Protein AF-A0A3S3R0P7-F1 (afdb_monomer_lite)

Radius of gyration: 15.95 Å; chains: 1; bounding box: 40×36×44 Å

Foldseek 3Di:
DDPVLVVCCVVPVPVSFQAFDPLVLLVQLVPVALQVVCVVVVHGDDPLLVVVSNVPSRGPDDDDDDDPPPCPLVSLLSSLLSSLVSCVVVVAFDEAEFEDQDPVVLLSSLLSNQVSLVPDPDRAQEEEEDPDDPDDGHPRYYYYYNVCPVVQVPGSGYYYGYYPPD

Secondary structure (DSSP, 8-state):
--HHHHHHHHH-HHHHHHS-SSHHHHHHHIIIIIIHHHHHTT-PPPHHHHHHHHHHTT-S-------TTSSHHHHHHHHHHHHHHHHHHTT--EEEEE--SSHHHHHHHHHHHHHHHTTSSSPPEEEEESS--SSPPPTT-EEE-GGGTHHHHHSSEEEEEE-S--

Structure (mmCIF, N/CA/C/O backbone):
data_AF-A0A3S3R0P7-F1
#
_entry.id   AF-A0A3S3R0P7-F1
#
loop_
_atom_site.group_PDB
_atom_site.id
_atom_site.type_symbol
_atom_site.label_atom_id
_atom_site.label_alt_id
_atom_site.label_comp_id
_atom_site.label_asym_id
_atom_site.label_entity_id
_atom_site.label_seq_id
_atom_site.pdbx_PDB_ins_code
_atom_site.Cartn_x
_atom_site.Cartn_y
_atom_site.Cartn_z
_atom_site.occupancy
_atom_site.B_iso_or_equiv
_atom_site.auth_seq_id
_atom_site.auth_comp_id
_atom_site.auth_asym_id
_atom_site.auth_atom_id
_atom_site.pdbx_PDB_model_num
ATOM 1 N N . MET A 1 1 ? -6.970 -9.894 -13.318 1.00 66.62 1 MET A N 1
ATOM 2 C CA . MET A 1 1 ? -7.730 -8.946 -14.162 1.00 66.62 1 MET A CA 1
ATOM 3 C C . MET A 1 1 ? -8.280 -9.720 -15.351 1.00 66.62 1 MET A C 1
ATOM 5 O O . MET A 1 1 ? -7.507 -10.445 -15.962 1.00 66.62 1 MET A O 1
ATOM 9 N N . SER A 1 2 ? -9.588 -9.657 -15.624 1.00 80.19 2 SER A N 1
ATOM 10 C CA . SER A 1 2 ? -10.198 -10.370 -16.760 1.00 80.19 2 SER A CA 1
ATOM 11 C C . SER A 1 2 ? -9.915 -9.655 -18.087 1.00 80.19 2 SER A C 1
ATOM 13 O O . SER A 1 2 ? -9.611 -8.460 -18.099 1.00 80.19 2 SER A O 1
ATOM 15 N N . ALA A 1 3 ? -10.046 -10.368 -19.210 1.00 81.69 3 ALA A N 1
ATOM 16 C CA . ALA A 1 3 ? -9.956 -9.767 -20.544 1.00 81.69 3 ALA A CA 1
ATOM 17 C C . ALA A 1 3 ? -10.983 -8.630 -20.728 1.00 81.69 3 ALA A C 1
ATOM 19 O O . ALA A 1 3 ? -10.655 -7.586 -21.290 1.00 81.69 3 ALA A O 1
ATOM 20 N N . ASP A 1 4 ? -12.183 -8.783 -20.163 1.00 84.38 4 ASP A N 1
ATOM 21 C CA . ASP A 1 4 ? -13.233 -7.760 -20.200 1.00 84.38 4 ASP A CA 1
ATOM 22 C C . ASP A 1 4 ? -12.842 -6.477 -19.464 1.00 84.38 4 ASP A C 1
ATOM 24 O O . ASP A 1 4 ? -13.135 -5.382 -19.938 1.00 84.38 4 ASP A O 1
ATOM 28 N N . ALA A 1 5 ? -12.131 -6.586 -18.338 1.00 83.06 5 ALA A N 1
ATOM 29 C CA . ALA A 1 5 ? -11.647 -5.417 -17.609 1.00 83.06 5 ALA A CA 1
ATOM 30 C C . ALA A 1 5 ? -10.613 -4.625 -18.428 1.00 83.06 5 ALA A C 1
ATOM 32 O O . ALA A 1 5 ? -10.655 -3.396 -18.434 1.00 83.06 5 ALA A O 1
ATOM 33 N N . ILE A 1 6 ? -9.734 -5.316 -19.166 1.00 86.12 6 ILE A N 1
ATOM 34 C CA . ILE A 1 6 ? -8.773 -4.676 -20.080 1.00 86.12 6 ILE A CA 1
ATOM 35 C C . ILE A 1 6 ? -9.517 -3.979 -21.220 1.00 86.12 6 ILE A C 1
ATOM 37 O O . ILE A 1 6 ? -9.247 -2.818 -21.517 1.00 86.12 6 ILE A O 1
ATOM 41 N N . LEU A 1 7 ? -10.481 -4.661 -21.843 1.00 88.31 7 LEU A N 1
ATOM 42 C CA . LEU A 1 7 ? -11.269 -4.078 -22.928 1.00 88.31 7 LEU A CA 1
ATOM 43 C C . LEU A 1 7 ? -12.084 -2.870 -22.463 1.00 88.31 7 LEU A C 1
ATOM 45 O O . LEU A 1 7 ? -12.174 -1.890 -23.200 1.00 88.31 7 LEU A O 1
ATOM 49 N N . ARG A 1 8 ? -12.643 -2.910 -21.249 1.00 86.50 8 ARG A N 1
ATOM 50 C CA . ARG A 1 8 ? -13.336 -1.764 -20.652 1.00 86.50 8 ARG A CA 1
ATOM 51 C C . ARG A 1 8 ? -12.383 -0.592 -20.443 1.00 86.50 8 ARG A C 1
ATOM 53 O O . ARG A 1 8 ? -12.696 0.493 -20.911 1.00 86.50 8 ARG A O 1
ATOM 60 N N . PHE A 1 9 ? -11.211 -0.818 -19.844 1.00 88.19 9 PHE A N 1
ATOM 61 C CA . PHE A 1 9 ? -10.192 0.225 -19.678 1.00 88.19 9 PHE A CA 1
ATOM 62 C C . PHE A 1 9 ? -9.791 0.873 -21.013 1.00 88.19 9 PHE A C 1
ATOM 64 O O . PHE A 1 9 ? -9.691 2.092 -21.101 1.00 88.19 9 PHE A O 1
ATOM 71 N N . LEU A 1 10 ? -9.595 0.071 -22.066 1.00 91.25 10 LEU A N 1
ATOM 72 C CA . LEU A 1 10 ? -9.206 0.580 -23.385 1.00 91.25 10 LEU A CA 1
ATOM 73 C C . LEU A 1 10 ? -10.331 1.342 -24.104 1.00 91.25 10 LEU A C 1
ATOM 75 O O . LEU A 1 10 ? -10.038 2.201 -24.932 1.00 91.25 10 LEU A O 1
ATOM 79 N N . ARG A 1 11 ? -11.602 1.015 -23.834 1.00 93.38 11 ARG A N 1
ATOM 80 C CA . ARG A 1 11 ? -12.766 1.666 -24.461 1.00 93.38 11 ARG A CA 1
ATOM 81 C C . ARG A 1 11 ? -13.196 2.933 -23.733 1.00 93.38 11 ARG A C 1
ATOM 83 O O . ARG A 1 11 ? -13.521 3.911 -24.395 1.00 93.38 11 ARG A O 1
ATOM 90 N N . ASP A 1 12 ? -13.210 2.895 -22.406 1.00 91.19 12 ASP A N 1
ATOM 91 C CA . ASP A 1 12 ? -13.627 4.009 -21.559 1.00 91.19 12 ASP A CA 1
ATOM 92 C C . ASP A 1 12 ? -12.759 4.073 -20.287 1.00 91.19 12 ASP A C 1
ATOM 94 O O . ASP A 1 12 ? -13.106 3.520 -19.238 1.00 91.19 12 ASP A O 1
ATOM 98 N N . PRO A 1 13 ? -11.578 4.710 -20.373 1.00 87.56 13 PRO A N 1
ATOM 99 C CA . PRO A 1 13 ? -10.642 4.763 -19.257 1.00 87.56 13 PRO A CA 1
ATOM 100 C C . PRO A 1 13 ? -11.131 5.650 -18.106 1.00 87.56 13 PRO A C 1
ATOM 102 O O . PRO A 1 13 ? -10.706 5.435 -16.971 1.00 87.56 13 PRO A O 1
ATOM 105 N N . LEU A 1 14 ? -11.998 6.637 -18.373 1.00 86.00 14 LEU A N 1
ATOM 106 C CA . LEU A 1 14 ? -12.526 7.526 -17.335 1.00 86.00 14 LEU A CA 1
ATOM 107 C C . LEU A 1 14 ? -13.588 6.811 -16.502 1.00 86.00 14 LEU A C 1
ATOM 109 O O . LEU A 1 14 ? -13.478 6.807 -15.279 1.00 86.00 14 LEU A O 1
ATOM 113 N N . ASP A 1 15 ? -14.544 6.139 -17.149 1.00 86.06 15 ASP A N 1
ATOM 114 C CA . ASP A 1 15 ? -15.514 5.285 -16.455 1.00 86.06 15 ASP A CA 1
ATOM 115 C C . ASP A 1 15 ? -14.809 4.189 -15.647 1.00 86.06 15 ASP A C 1
ATOM 117 O O . ASP A 1 15 ? -15.096 3.984 -14.469 1.00 86.06 15 ASP A O 1
ATOM 121 N N . PHE A 1 16 ? -13.815 3.528 -16.250 1.00 85.75 16 PHE A N 1
ATOM 122 C CA . PHE A 1 16 ? -13.023 2.521 -15.552 1.00 85.75 16 PHE A CA 1
ATOM 123 C C . PHE A 1 16 ? -12.337 3.093 -14.306 1.00 85.75 16 PHE A C 1
ATOM 125 O O . PHE A 1 16 ? -12.319 2.434 -13.270 1.00 85.75 16 PHE A O 1
ATOM 132 N N . ALA A 1 17 ? -11.765 4.299 -14.382 1.00 83.81 17 ALA A N 1
ATOM 133 C CA . ALA A 1 17 ? -11.078 4.920 -13.251 1.00 83.81 17 ALA A CA 1
ATOM 134 C C . ALA A 1 17 ? -12.027 5.287 -12.097 1.00 83.81 17 ALA A C 1
ATOM 136 O O . ALA A 1 17 ? -11.604 5.253 -10.940 1.00 83.81 17 ALA A O 1
ATOM 137 N N . SER A 1 18 ? -13.285 5.609 -12.400 1.00 81.12 18 SER A N 1
ATOM 138 C CA . SER A 1 18 ? -14.305 6.022 -11.427 1.00 81.12 18 SER A CA 1
ATOM 139 C C . SER A 1 18 ? -15.145 4.875 -10.855 1.00 81.12 18 SER A C 1
ATOM 141 O O . SER A 1 18 ? -16.028 5.131 -10.043 1.00 81.12 18 SER A O 1
ATOM 143 N N . ASP A 1 19 ? -14.890 3.629 -11.255 1.00 81.00 19 ASP A N 1
ATOM 144 C CA . ASP A 1 19 ? -15.607 2.456 -10.752 1.00 81.00 19 ASP A CA 1
ATOM 145 C C . ASP 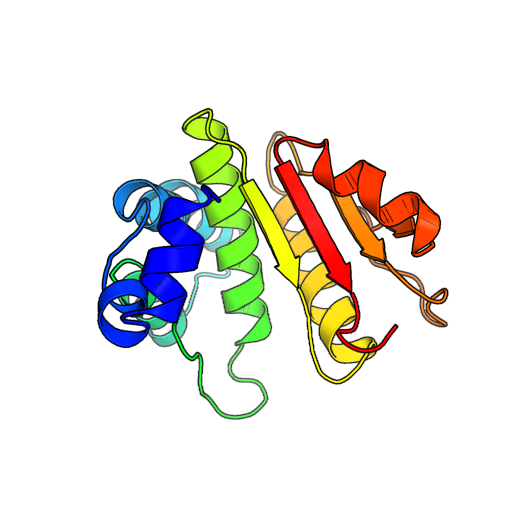A 1 19 ? -14.873 1.820 -9.560 1.00 81.00 19 ASP A C 1
ATOM 147 O O . ASP A 1 19 ? -13.874 1.127 -9.774 1.00 81.00 19 ASP A O 1
ATOM 151 N N . PRO A 1 20 ? -15.302 2.030 -8.307 1.00 78.19 20 PRO A N 1
ATOM 152 C CA . PRO A 1 20 ? -14.595 1.502 -7.149 1.00 78.19 20 PRO A CA 1
ATOM 153 C C . PRO A 1 20 ? -14.521 -0.028 -7.163 1.00 78.19 20 PRO A C 1
ATOM 155 O O . PRO A 1 20 ? -15.472 -0.726 -7.508 1.00 78.19 20 PRO A O 1
ATOM 158 N N . VAL A 1 21 ? -13.372 -0.559 -6.747 1.00 79.62 21 VAL A N 1
ATOM 159 C CA . VAL A 1 21 ? -13.160 -1.998 -6.561 1.00 79.62 21 VAL A CA 1
ATOM 160 C C . VAL A 1 21 ? -12.864 -2.230 -5.096 1.00 79.62 21 VAL A C 1
ATOM 162 O O . VAL A 1 21 ? -11.924 -1.648 -4.563 1.00 79.62 21 VAL A O 1
ATOM 165 N N . ASP A 1 22 ? -13.653 -3.098 -4.469 1.00 88.94 22 ASP A N 1
ATOM 166 C CA . ASP A 1 22 ? -13.461 -3.532 -3.087 1.00 88.94 22 ASP A CA 1
ATOM 167 C C . ASP A 1 22 ? -13.412 -2.375 -2.069 1.00 88.94 22 ASP A C 1
ATOM 169 O O . ASP A 1 22 ? -12.606 -2.413 -1.140 1.00 88.94 22 ASP A O 1
ATOM 173 N N . ALA A 1 23 ? -14.258 -1.349 -2.237 1.00 93.31 23 ALA A N 1
ATOM 174 C CA . ALA A 1 23 ? -14.280 -0.167 -1.366 1.00 93.31 23 ALA A CA 1
ATOM 175 C C . ALA A 1 23 ? -14.381 -0.538 0.125 1.00 93.31 23 ALA A C 1
ATOM 177 O O . ALA A 1 23 ? -13.595 -0.048 0.930 1.00 93.31 23 ALA A O 1
ATOM 178 N N . ASP A 1 24 ? -15.260 -1.481 0.475 1.00 95.56 24 ASP A N 1
ATOM 179 C CA . ASP A 1 24 ? -15.416 -1.952 1.857 1.00 95.56 24 ASP A CA 1
ATOM 180 C C . ASP A 1 24 ? -14.130 -2.606 2.399 1.00 95.56 24 ASP A C 1
ATOM 182 O O . ASP A 1 24 ? -13.754 -2.397 3.549 1.00 95.56 24 ASP A O 1
ATOM 186 N N . ILE A 1 25 ? -13.401 -3.359 1.562 1.00 96.81 25 ILE A N 1
ATOM 187 C CA . ILE A 1 25 ? -12.119 -3.978 1.944 1.00 96.81 25 ILE A CA 1
ATOM 188 C C . ILE A 1 25 ? -11.030 -2.907 2.082 1.00 96.81 25 ILE A C 1
ATOM 190 O O . ILE A 1 25 ? -10.164 -3.000 2.951 1.00 96.81 25 ILE A O 1
ATOM 194 N N . TRP A 1 26 ? -11.053 -1.885 1.226 1.00 96.81 26 TRP A N 1
ATOM 195 C CA . TRP A 1 26 ? -10.132 -0.756 1.309 1.00 96.81 26 TRP A CA 1
ATOM 196 C C . TRP A 1 26 ? -10.309 0.034 2.609 1.00 96.81 26 TRP A C 1
ATOM 198 O O . TRP A 1 26 ? -9.313 0.354 3.263 1.00 96.81 26 TRP A O 1
ATOM 208 N N . GLU A 1 27 ? -11.553 0.306 3.007 1.00 97.56 27 GLU A N 1
ATOM 209 C CA . GLU A 1 27 ? -11.859 0.980 4.273 1.00 97.56 27 GLU A CA 1
ATOM 210 C C . GLU A 1 27 ? -11.506 0.098 5.481 1.00 97.56 27 GLU A C 1
ATOM 212 O O . GLU A 1 27 ? -10.838 0.571 6.400 1.00 97.56 27 GLU A O 1
ATOM 217 N N . ALA A 1 28 ? -11.789 -1.210 5.436 1.00 98.00 28 ALA A N 1
ATOM 218 C CA . ALA A 1 28 ? -11.340 -2.151 6.469 1.00 98.00 28 ALA A CA 1
ATOM 219 C C . ALA A 1 28 ? -9.803 -2.176 6.617 1.00 98.00 28 ALA A C 1
ATOM 221 O O . ALA A 1 28 ? -9.269 -2.302 7.719 1.00 98.00 28 ALA A O 1
ATOM 222 N N . GLY A 1 29 ? -9.056 -1.989 5.522 1.00 98.12 29 GLY A N 1
ATOM 223 C CA . GLY A 1 29 ? -7.597 -1.841 5.566 1.00 98.12 29 GLY A CA 1
ATOM 224 C C . GLY A 1 29 ? -7.124 -0.618 6.360 1.00 98.12 29 GLY A C 1
ATOM 225 O O . GLY A 1 29 ? -6.023 -0.637 6.921 1.00 98.12 29 GLY A O 1
ATOM 226 N N . PHE A 1 30 ? -7.938 0.435 6.440 1.00 98.38 30 PHE A N 1
ATOM 227 C CA . PHE A 1 30 ? -7.684 1.563 7.327 1.00 98.38 30 PHE A CA 1
ATOM 228 C C . PHE A 1 30 ? -8.121 1.245 8.757 1.00 98.38 30 PHE A C 1
ATOM 230 O O . PHE A 1 30 ? -7.274 1.247 9.651 1.00 98.38 30 PHE A O 1
ATOM 237 N N . GLU A 1 31 ? -9.405 0.949 8.957 1.00 98.19 31 GLU A N 1
ATOM 238 C CA . GLU A 1 31 ? -10.042 0.861 10.280 1.00 98.19 31 GLU A CA 1
ATOM 239 C C . GLU A 1 31 ? -9.493 -0.298 11.126 1.00 98.19 31 GLU A C 1
ATOM 241 O O . GLU A 1 31 ? -9.160 -0.113 12.302 1.00 98.19 31 GLU A O 1
ATOM 246 N N . ASP A 1 32 ? -9.306 -1.471 10.513 1.00 98.00 32 ASP A N 1
ATOM 247 C CA . ASP A 1 32 ? -8.954 -2.715 11.211 1.00 98.00 32 ASP A CA 1
ATOM 248 C C . ASP A 1 32 ? -7.450 -3.020 11.209 1.00 98.00 32 ASP A C 1
ATOM 250 O O . ASP A 1 32 ? -7.009 -4.005 11.818 1.00 98.00 32 ASP A O 1
ATOM 254 N N . VAL A 1 33 ? -6.650 -2.235 10.476 1.00 98.25 33 VAL A N 1
ATOM 255 C CA . VAL A 1 33 ? -5.210 -2.487 10.309 1.00 98.25 33 VAL A CA 1
ATOM 256 C C . VAL A 1 33 ? -4.394 -1.223 10.536 1.00 98.25 33 VAL A C 1
ATOM 258 O O . VAL A 1 33 ? -3.708 -1.115 11.554 1.00 98.25 33 VAL A O 1
ATOM 261 N N . ALA A 1 34 ? -4.425 -0.268 9.602 1.00 98.19 34 ALA A N 1
ATOM 262 C CA . ALA A 1 34 ? -3.526 0.881 9.656 1.00 98.19 34 ALA A CA 1
ATOM 263 C C . ALA A 1 34 ? -3.794 1.762 10.884 1.00 98.19 34 ALA A C 1
ATOM 265 O O . ALA A 1 34 ? -2.848 2.145 11.575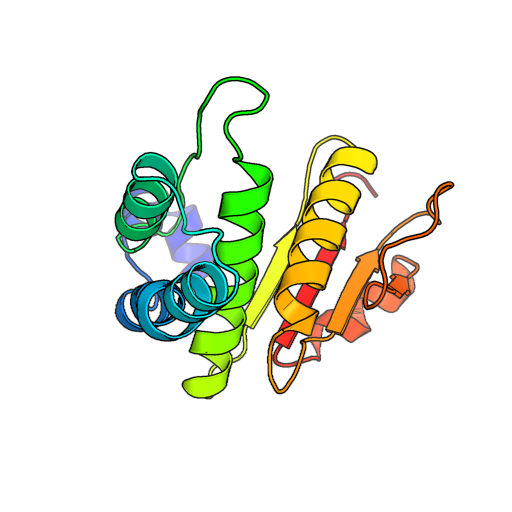 1.00 98.19 34 ALA A O 1
ATOM 266 N N . GLN A 1 35 ? -5.057 2.056 11.192 1.00 98.06 35 GLN A N 1
ATOM 267 C CA . GLN A 1 35 ? -5.431 2.860 12.350 1.00 98.06 35 GLN A CA 1
ATOM 268 C C . GLN A 1 35 ? -5.012 2.172 13.656 1.00 98.06 35 GLN A C 1
ATOM 270 O O . GLN A 1 35 ? -4.249 2.754 14.422 1.00 98.06 35 GLN A O 1
ATOM 275 N N . GLN A 1 36 ? -5.402 0.909 13.855 1.00 98.00 36 GLN A N 1
ATOM 276 C CA . GLN A 1 36 ? -5.079 0.153 15.073 1.00 98.00 36 GLN A CA 1
ATOM 277 C C . GLN A 1 36 ? -3.569 0.085 15.333 1.00 98.00 36 GLN A C 1
ATOM 279 O O . GLN A 1 36 ? -3.103 0.386 16.433 1.00 98.00 36 GLN A O 1
ATOM 284 N N . LEU A 1 37 ? -2.781 -0.272 14.312 1.00 97.56 37 LEU A N 1
ATOM 285 C CA . LEU A 1 37 ? -1.331 -0.423 14.454 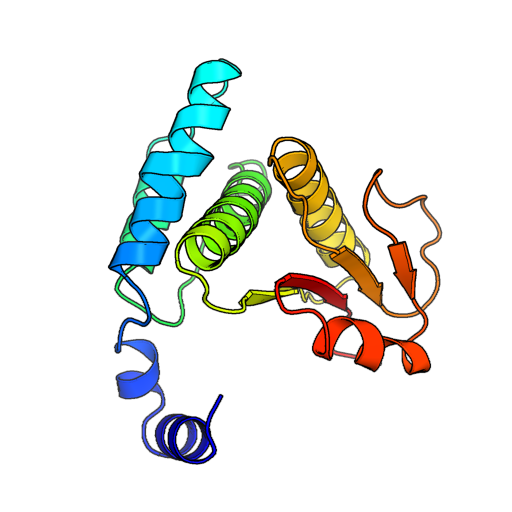1.00 97.56 37 LEU A CA 1
ATOM 286 C C . LEU A 1 37 ? -0.628 0.921 14.671 1.00 97.56 37 LEU A C 1
ATOM 288 O O . LEU A 1 37 ? 0.300 1.015 15.476 1.00 97.56 37 LEU A O 1
ATOM 292 N N . THR A 1 38 ? -1.061 1.978 13.979 1.00 97.06 38 THR A N 1
ATOM 293 C CA . THR A 1 38 ? -0.450 3.307 14.130 1.00 97.06 38 THR A CA 1
ATOM 294 C C . THR A 1 38 ? -0.779 3.954 15.470 1.00 97.06 38 THR A C 1
ATOM 296 O O . THR A 1 38 ? 0.101 4.567 16.079 1.00 97.06 38 THR A O 1
ATOM 299 N N . GLU A 1 39 ? -2.003 3.780 15.969 1.00 97.19 39 GLU A N 1
ATOM 300 C CA . GLU A 1 39 ? -2.417 4.246 17.293 1.00 97.19 39 GLU A CA 1
ATOM 301 C C . GLU A 1 39 ? -1.702 3.478 18.410 1.00 97.19 39 GLU A C 1
ATOM 303 O O . GLU A 1 39 ? -1.127 4.106 19.302 1.00 97.19 39 GLU A O 1
ATOM 308 N N . ALA A 1 40 ? -1.636 2.144 18.325 1.00 96.56 40 ALA A N 1
ATOM 309 C CA . ALA A 1 40 ? -0.913 1.313 19.291 1.00 96.56 40 ALA A CA 1
ATOM 310 C C . ALA A 1 40 ? 0.588 1.654 19.359 1.00 96.56 40 ALA A C 1
ATOM 312 O O . ALA A 1 40 ? 1.196 1.599 20.428 1.00 96.56 40 ALA A O 1
ATOM 313 N N . ALA A 1 41 ? 1.183 2.061 18.233 1.00 95.12 41 ALA A N 1
ATOM 314 C CA . ALA A 1 41 ? 2.568 2.521 18.160 1.00 95.12 41 ALA A CA 1
ATOM 315 C C . ALA A 1 41 ? 2.774 3.981 18.624 1.00 95.12 41 ALA A C 1
ATOM 317 O O . ALA A 1 41 ? 3.907 4.468 18.617 1.00 95.12 41 ALA A O 1
ATOM 318 N N . GLY A 1 42 ? 1.711 4.710 18.988 1.00 96.25 42 GLY A N 1
ATOM 319 C CA . GLY A 1 42 ? 1.781 6.130 19.355 1.00 96.25 42 GLY A CA 1
ATOM 320 C C . GLY A 1 42 ? 2.147 7.056 18.187 1.00 96.25 42 GLY A C 1
ATOM 321 O O . GLY A 1 42 ? 2.657 8.156 18.401 1.00 96.25 42 GLY A O 1
ATOM 322 N N . GLN A 1 43 ? 1.925 6.614 16.946 1.00 94.44 43 GLN A N 1
ATOM 323 C CA . GLN A 1 43 ? 2.269 7.332 15.715 1.00 94.44 43 GLN A CA 1
ATOM 324 C C . GLN A 1 43 ? 1.072 7.386 14.752 1.00 94.44 43 GLN A C 1
ATOM 326 O O . GLN A 1 43 ? 1.179 6.877 13.634 1.00 94.44 43 GLN A O 1
ATOM 331 N N . PRO A 1 44 ? -0.062 7.993 15.153 1.00 95.88 44 PRO A N 1
ATOM 332 C CA . PRO A 1 44 ? -1.277 7.992 14.347 1.00 95.88 44 PRO A CA 1
ATOM 333 C C . PRO A 1 44 ? -1.069 8.682 12.995 1.00 95.88 44 PRO A C 1
ATOM 335 O O . PRO A 1 44 ? -0.295 9.642 12.867 1.00 95.88 44 PRO A O 1
ATOM 338 N N . LEU A 1 45 ? -1.806 8.220 11.982 1.00 96.00 45 LEU A N 1
ATOM 339 C CA . LEU A 1 45 ? -1.849 8.889 10.685 1.00 96.00 45 LEU A CA 1
ATOM 340 C C . LEU A 1 45 ? -2.383 10.319 10.834 1.00 96.00 45 LEU A C 1
ATOM 342 O O . LEU A 1 45 ? -3.308 10.610 11.589 1.00 96.00 45 LEU A O 1
ATOM 346 N N . ARG A 1 46 ? -1.786 11.250 10.089 1.00 94.62 46 ARG A N 1
ATOM 347 C CA . ARG A 1 46 ? -2.226 12.649 10.072 1.00 94.62 46 ARG A CA 1
ATOM 348 C C . ARG A 1 46 ? -3.521 12.790 9.284 1.00 94.62 46 ARG A C 1
ATOM 350 O O . ARG A 1 46 ? -3.730 12.064 8.318 1.00 94.62 46 ARG A O 1
ATOM 357 N N . ARG A 1 47 ? -4.296 13.835 9.595 1.00 94.62 47 ARG A N 1
ATOM 358 C CA . ARG A 1 47 ? -5.537 14.206 8.887 1.00 94.62 47 ARG A CA 1
ATOM 359 C C . ARG A 1 47 ? -5.431 14.058 7.362 1.00 94.62 47 ARG A C 1
ATOM 361 O O . ARG A 1 47 ? -6.200 13.314 6.781 1.00 94.62 47 ARG A O 1
ATOM 368 N N . ALA A 1 48 ? -4.430 14.678 6.733 1.00 93.06 48 ALA A N 1
ATOM 369 C CA . ALA A 1 48 ? -4.260 14.625 5.277 1.00 93.06 48 ALA A CA 1
ATOM 370 C C . ALA A 1 48 ? -3.974 13.210 4.727 1.00 93.06 48 ALA A C 1
ATOM 372 O O . ALA A 1 48 ? -4.260 12.927 3.571 1.00 93.06 48 ALA A O 1
ATOM 373 N N . GLN A 1 49 ? -3.378 12.323 5.531 1.00 94.88 49 GLN A N 1
ATOM 374 C CA . GLN A 1 49 ? -3.118 10.931 5.144 1.00 94.88 49 GLN A CA 1
ATOM 375 C C . GLN A 1 49 ? -4.395 10.089 5.250 1.00 94.88 49 GLN A C 1
ATOM 377 O O . GLN A 1 49 ? -4.627 9.253 4.385 1.00 94.88 49 GLN A O 1
ATOM 382 N N . ILE A 1 50 ? -5.220 10.355 6.268 1.00 96.06 50 ILE A N 1
ATOM 383 C CA . ILE A 1 50 ? -6.545 9.748 6.456 1.00 96.06 50 ILE A CA 1
ATOM 384 C C . ILE A 1 50 ? -7.489 10.194 5.330 1.00 96.06 50 ILE A C 1
ATOM 386 O O . ILE A 1 50 ? -8.085 9.367 4.652 1.00 96.06 50 ILE A O 1
ATOM 390 N N . GLU A 1 51 ? -7.546 11.498 5.046 1.00 94.06 51 GLU A N 1
ATOM 391 C CA . GLU A 1 51 ? -8.334 12.056 3.938 1.00 94.06 51 GLU A CA 1
ATOM 392 C C . GLU A 1 51 ? -7.902 11.477 2.582 1.00 94.06 51 GLU A C 1
ATOM 394 O O . GLU A 1 51 ? -8.749 11.145 1.757 1.00 94.06 51 GLU A O 1
ATOM 399 N N . ALA A 1 52 ? -6.594 11.294 2.359 1.00 93.25 52 ALA A N 1
ATOM 400 C CA . ALA A 1 52 ? -6.094 10.636 1.154 1.00 93.25 52 ALA A CA 1
ATOM 401 C C . ALA A 1 52 ? -6.502 9.156 1.072 1.00 93.25 52 ALA A C 1
ATOM 403 O O . ALA A 1 52 ? -6.717 8.664 -0.029 1.00 93.25 52 ALA A O 1
ATOM 404 N N . TRP A 1 53 ? -6.609 8.447 2.199 1.00 95.44 53 TRP A N 1
ATOM 405 C CA . TRP A 1 53 ? -7.064 7.056 2.220 1.00 95.44 53 TRP A CA 1
ATOM 406 C C . TRP A 1 53 ? -8.526 6.941 1.811 1.00 95.44 53 TRP A C 1
ATOM 408 O O . TRP A 1 53 ? -8.827 6.250 0.840 1.00 95.44 53 TRP A O 1
ATOM 418 N N . HIS A 1 54 ? -9.417 7.661 2.494 1.00 95.06 54 HIS A N 1
ATOM 419 C CA . HIS A 1 54 ? -10.849 7.635 2.187 1.00 95.06 54 HIS A CA 1
ATOM 420 C C . HIS A 1 54 ? -11.142 8.186 0.789 1.00 95.06 54 HIS A C 1
ATOM 422 O O . HIS A 1 54 ? -11.998 7.680 0.077 1.00 95.06 54 HIS A O 1
ATOM 428 N N . GLY A 1 55 ? -10.392 9.194 0.333 1.00 92.12 55 GLY A N 1
ATOM 429 C CA . GLY A 1 55 ? -10.539 9.709 -1.029 1.00 92.12 55 GLY A CA 1
ATOM 430 C C . GLY A 1 55 ? -10.254 8.664 -2.116 1.00 92.12 55 GLY A C 1
ATOM 431 O O . GLY A 1 55 ? -10.811 8.760 -3.207 1.00 92.12 55 GLY A O 1
ATOM 432 N N . LEU A 1 56 ? -9.416 7.661 -1.829 1.00 91.69 56 LEU A N 1
ATOM 433 C CA . LEU A 1 56 ? -9.073 6.589 -2.767 1.00 91.69 56 LEU A CA 1
ATOM 434 C C . LEU A 1 56 ? -10.072 5.424 -2.772 1.00 91.69 56 LEU A C 1
ATOM 436 O O . LEU A 1 56 ? -10.054 4.653 -3.725 1.00 91.69 56 LEU A O 1
ATOM 440 N N . SER A 1 57 ? -10.967 5.297 -1.786 1.00 91.50 57 SER A N 1
ATOM 441 C CA . SER A 1 57 ? -11.909 4.162 -1.728 1.00 91.50 57 SER A CA 1
ATOM 442 C C . SER A 1 57 ? -12.946 4.168 -2.851 1.00 91.50 57 SER A C 1
ATOM 444 O O . SER A 1 57 ? -13.510 3.133 -3.199 1.00 91.50 57 SER A O 1
ATOM 446 N N . THR A 1 58 ? -13.167 5.334 -3.460 1.00 86.81 58 THR A N 1
ATOM 447 C CA . THR A 1 58 ? -14.162 5.545 -4.519 1.00 86.81 58 THR A CA 1
ATOM 448 C C . THR A 1 58 ? -13.576 5.533 -5.934 1.00 86.81 58 THR A C 1
ATOM 450 O O . THR A 1 58 ? -14.313 5.739 -6.896 1.00 86.81 58 THR A O 1
ATOM 453 N N . ALA A 1 59 ? -12.269 5.293 -6.094 1.00 85.12 59 ALA A N 1
ATOM 454 C CA . ALA A 1 59 ? -11.598 5.375 -7.390 1.00 85.12 59 ALA A CA 1
ATOM 455 C C . ALA A 1 59 ? -10.555 4.266 -7.581 1.00 85.12 59 ALA A C 1
ATOM 457 O O . ALA A 1 59 ? -9.835 3.896 -6.659 1.00 85.12 59 ALA A O 1
ATOM 458 N N . ARG A 1 60 ? -10.391 3.780 -8.817 1.00 84.94 60 ARG A N 1
ATOM 459 C CA . ARG A 1 60 ? -9.317 2.822 -9.162 1.00 84.94 60 ARG A CA 1
ATOM 460 C C . ARG A 1 60 ? -7.949 3.475 -9.303 1.00 84.94 60 ARG A C 1
ATOM 462 O O . ARG A 1 60 ? -6.930 2.787 -9.307 1.00 84.94 60 ARG A O 1
ATOM 469 N N . ALA A 1 61 ? -7.924 4.789 -9.489 1.00 85.69 61 ALA A N 1
ATOM 470 C CA . ALA A 1 61 ? -6.711 5.567 -9.644 1.00 85.69 61 ALA A CA 1
ATOM 471 C C . ALA A 1 61 ? -6.842 6.871 -8.866 1.00 85.69 61 ALA A C 1
ATOM 473 O O . ALA A 1 61 ? -7.848 7.570 -8.967 1.00 85.69 61 ALA A O 1
ATOM 474 N N . GLY A 1 62 ? -5.790 7.234 -8.141 1.00 87.94 62 GLY A N 1
ATOM 475 C CA . GLY A 1 62 ? -5.725 8.534 -7.502 1.00 87.94 62 GLY A CA 1
ATOM 476 C C . GLY A 1 62 ? -4.302 9.029 -7.344 1.00 87.94 62 GLY A C 1
ATOM 477 O O . GLY A 1 62 ? -3.322 8.311 -7.549 1.00 87.94 62 GLY A O 1
ATOM 478 N N . LEU A 1 63 ? -4.209 10.315 -7.030 1.00 90.31 63 LEU A N 1
ATOM 479 C CA . LEU A 1 63 ? -2.970 11.066 -7.058 1.00 90.31 63 LEU A CA 1
ATOM 480 C C . LEU A 1 63 ? -2.706 11.673 -5.679 1.00 90.31 63 LEU A C 1
ATOM 482 O O . LEU A 1 63 ? -3.408 12.581 -5.241 1.00 90.31 63 LEU A O 1
ATOM 486 N N . ILE A 1 64 ? -1.654 11.198 -5.009 1.00 90.81 64 ILE A N 1
ATOM 487 C CA . ILE A 1 64 ? -1.217 11.744 -3.719 1.00 90.81 64 ILE A CA 1
ATOM 488 C C . ILE A 1 64 ? -0.179 12.845 -3.959 1.00 90.81 64 ILE A C 1
ATOM 490 O O . ILE A 1 64 ? 0.991 12.573 -4.245 1.00 90.81 64 ILE A O 1
ATOM 494 N N . LEU A 1 65 ? -0.598 14.103 -3.803 1.00 89.88 65 LEU A N 1
ATOM 495 C CA . LEU A 1 65 ? 0.257 15.286 -3.945 1.00 89.88 65 LEU A CA 1
ATOM 496 C C . LEU A 1 65 ? 0.605 15.908 -2.596 1.00 89.88 65 LEU A C 1
ATOM 498 O O . LEU A 1 65 ? -0.183 15.932 -1.658 1.00 89.88 65 LEU A O 1
ATOM 502 N N . GLY A 1 66 ? 1.810 16.462 -2.515 1.00 86.50 66 GLY A N 1
ATOM 503 C CA . GLY A 1 66 ? 2.224 17.278 -1.382 1.00 86.50 66 GLY A CA 1
ATOM 504 C C . GLY A 1 66 ? 3.718 17.597 -1.414 1.00 86.50 66 GLY A C 1
ATOM 505 O O . GLY A 1 66 ? 4.478 16.869 -2.066 1.00 86.50 66 GLY A O 1
ATOM 506 N N . PRO A 1 67 ? 4.168 18.638 -0.693 1.00 88.38 67 PRO A N 1
ATOM 507 C CA . PRO A 1 67 ? 5.581 18.992 -0.586 1.00 88.38 67 PRO A CA 1
ATOM 508 C C . PRO A 1 67 ? 6.488 17.820 -0.155 1.00 88.38 67 PRO A C 1
ATOM 510 O O . PRO A 1 67 ? 6.024 16.843 0.447 1.00 88.38 67 PRO A O 1
ATOM 513 N N . PRO A 1 68 ? 7.797 17.862 -0.446 1.00 85.62 68 PRO A N 1
ATOM 514 C CA . PRO A 1 68 ? 8.760 16.932 0.143 1.00 85.62 68 PRO A CA 1
ATOM 515 C C . PRO A 1 68 ? 8.641 16.903 1.678 1.00 85.62 68 PRO A C 1
ATOM 517 O O . PRO A 1 68 ? 8.381 17.923 2.30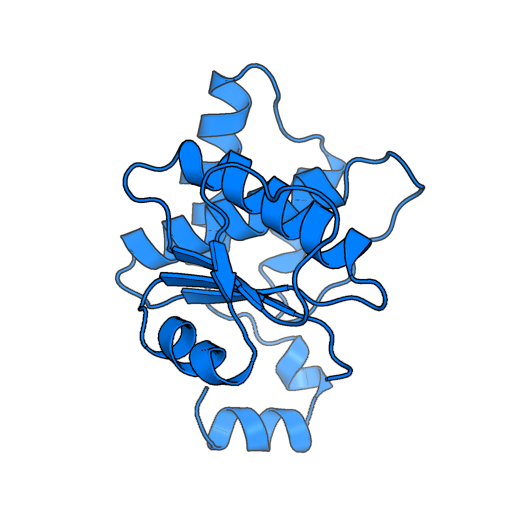4 1.00 85.62 68 PRO A O 1
ATOM 520 N N . GLY A 1 69 ? 8.785 15.725 2.291 1.00 82.94 69 GLY A N 1
ATOM 521 C CA . GLY A 1 69 ? 8.702 15.572 3.752 1.00 82.94 69 GLY A CA 1
ATOM 522 C C . GLY A 1 69 ? 7.289 15.453 4.352 1.00 82.94 69 GLY A C 1
ATOM 523 O O . GLY A 1 69 ? 7.165 15.112 5.524 1.00 82.94 69 GLY A O 1
ATOM 524 N N . THR A 1 70 ? 6.205 15.604 3.578 1.00 83.94 70 THR A N 1
ATOM 525 C CA . THR A 1 70 ? 4.821 15.486 4.104 1.00 83.94 70 THR A CA 1
ATOM 526 C C . THR A 1 70 ? 4.349 14.059 4.408 1.00 83.94 70 THR A C 1
ATOM 528 O O . THR A 1 70 ? 3.183 13.840 4.733 1.00 83.94 70 THR A O 1
ATOM 531 N N . GLY A 1 71 ? 5.241 13.064 4.368 1.00 90.31 71 GLY A N 1
ATOM 532 C CA . GLY A 1 71 ? 4.921 11.681 4.738 1.00 90.31 71 GLY A CA 1
ATOM 533 C C . GLY A 1 71 ? 4.121 10.903 3.689 1.00 90.31 71 GLY A C 1
ATOM 534 O O . GLY A 1 71 ? 3.414 9.969 4.052 1.00 90.31 71 GLY A O 1
ATOM 535 N N . LYS A 1 72 ? 4.243 11.247 2.400 1.00 94.25 72 LYS A N 1
ATOM 536 C CA . LYS A 1 72 ? 3.608 10.503 1.293 1.00 94.25 72 LYS A CA 1
ATOM 537 C C . LYS A 1 72 ? 4.017 9.028 1.270 1.00 94.25 72 LYS A C 1
ATOM 539 O O . LYS A 1 72 ? 3.160 8.162 1.230 1.00 94.25 72 LYS A O 1
ATOM 544 N N . THR A 1 73 ? 5.317 8.742 1.382 1.00 95.19 73 THR A N 1
ATOM 545 C CA . THR A 1 73 ? 5.835 7.363 1.464 1.00 95.19 73 THR A CA 1
ATOM 546 C C . THR A 1 73 ? 5.275 6.624 2.676 1.00 95.19 73 THR A C 1
ATOM 548 O O . THR A 1 73 ? 4.942 5.454 2.574 1.00 95.19 73 THR A O 1
ATOM 551 N N . HIS A 1 74 ? 5.131 7.309 3.814 1.00 95.62 74 HIS A N 1
ATOM 552 C CA . HIS A 1 74 ? 4.539 6.718 5.013 1.00 95.62 74 HIS A CA 1
ATOM 553 C C . HIS A 1 74 ? 3.066 6.349 4.791 1.00 95.62 74 HIS A C 1
ATOM 555 O O . HIS A 1 74 ? 2.668 5.247 5.146 1.00 95.62 74 HIS A O 1
ATOM 561 N N . ALA A 1 75 ? 2.292 7.237 4.160 1.00 95.69 75 ALA A N 1
ATOM 562 C CA . ALA A 1 75 ? 0.897 6.975 3.813 1.00 95.69 75 ALA A CA 1
ATOM 563 C C . ALA A 1 75 ? 0.768 5.806 2.825 1.00 95.69 75 ALA A C 1
ATOM 565 O O . ALA A 1 75 ? 0.073 4.846 3.123 1.00 95.69 75 ALA A O 1
ATOM 566 N N . LEU A 1 76 ? 1.506 5.836 1.708 1.00 97.25 76 LEU A N 1
ATOM 567 C CA . LEU A 1 76 ? 1.502 4.764 0.704 1.00 97.25 76 LEU A CA 1
ATOM 568 C C . LEU A 1 76 ? 1.910 3.409 1.291 1.00 97.25 76 LEU A C 1
ATOM 570 O O . LEU A 1 76 ? 1.339 2.383 0.935 1.00 97.25 76 LEU A O 1
ATOM 574 N N . ALA A 1 77 ? 2.887 3.397 2.200 1.00 98.25 77 ALA A N 1
ATOM 575 C CA . ALA A 1 77 ? 3.328 2.167 2.838 1.00 98.25 77 ALA A CA 1
ATOM 576 C C . ALA A 1 77 ? 2.242 1.553 3.733 1.00 98.25 77 ALA A C 1
ATOM 578 O O . ALA A 1 77 ? 2.052 0.339 3.707 1.00 98.25 77 ALA A O 1
ATOM 579 N N . TRP A 1 78 ? 1.515 2.382 4.490 1.00 98.31 78 TRP A N 1
ATOM 580 C CA . TRP A 1 78 ? 0.365 1.920 5.266 1.00 98.31 78 TRP A CA 1
ATOM 581 C C . TRP A 1 78 ? -0.811 1.515 4.382 1.00 98.31 78 TRP A C 1
ATOM 583 O O . TRP A 1 78 ? -1.417 0.494 4.670 1.00 98.31 78 TRP A O 1
ATOM 593 N N . MET A 1 79 ? -1.084 2.239 3.291 1.00 97.94 79 MET A N 1
ATOM 594 C CA . MET A 1 79 ? -2.106 1.868 2.299 1.00 97.94 79 MET A CA 1
ATOM 595 C C . MET A 1 79 ? -1.859 0.473 1.740 1.00 97.94 79 MET A C 1
ATOM 597 O O . MET A 1 79 ? -2.744 -0.374 1.771 1.00 97.94 79 MET A O 1
ATOM 601 N N . ALA A 1 80 ? -0.629 0.198 1.307 1.00 98.25 80 ALA A N 1
ATOM 602 C CA . ALA A 1 80 ? -0.265 -1.117 0.802 1.00 98.25 80 ALA A CA 1
ATOM 603 C C . ALA A 1 80 ? -0.395 -2.213 1.874 1.00 98.25 80 ALA A C 1
ATOM 605 O O . ALA A 1 80 ? -0.988 -3.254 1.604 1.00 98.25 80 ALA A O 1
ATOM 606 N N . ALA A 1 81 ? 0.133 -1.981 3.083 1.00 98.50 81 ALA A N 1
ATOM 607 C CA . ALA A 1 81 ? 0.105 -2.967 4.164 1.00 98.50 81 ALA A CA 1
ATOM 608 C C . ALA A 1 81 ? -1.315 -3.240 4.692 1.00 98.50 81 ALA A C 1
ATOM 610 O O . ALA A 1 81 ? -1.672 -4.391 4.924 1.00 98.50 81 ALA A O 1
ATOM 611 N N . GLY A 1 82 ? -2.135 -2.199 4.852 1.00 98.31 82 GLY A N 1
ATOM 612 C CA . GLY A 1 82 ? -3.522 -2.333 5.288 1.00 98.31 82 GLY A CA 1
ATOM 613 C C . GLY A 1 82 ? -4.384 -3.016 4.234 1.00 98.31 82 GLY A C 1
ATOM 614 O O . GLY A 1 82 ? -5.111 -3.952 4.553 1.00 98.31 82 GLY A O 1
ATOM 615 N N . TYR A 1 83 ? -4.250 -2.623 2.964 1.00 97.81 83 TYR A N 1
ATOM 616 C CA . TYR A 1 83 ? -5.047 -3.209 1.890 1.00 97.81 83 TYR A CA 1
ATOM 617 C C . TYR A 1 83 ? -4.712 -4.683 1.638 1.00 97.81 83 TYR A C 1
ATOM 619 O O . TYR A 1 83 ? -5.625 -5.498 1.505 1.00 97.81 83 TYR A O 1
ATOM 627 N N . ILE A 1 84 ? -3.425 -5.060 1.611 1.00 98.12 84 ILE A N 1
ATOM 628 C CA . ILE A 1 84 ? -3.042 -6.469 1.413 1.00 98.12 84 ILE A CA 1
ATOM 629 C C . ILE A 1 84 ? -3.533 -7.354 2.565 1.00 98.12 84 ILE A C 1
ATOM 631 O O . ILE A 1 84 ? -3.959 -8.482 2.325 1.00 98.12 84 ILE A O 1
ATOM 635 N N . GLU A 1 85 ? -3.530 -6.836 3.795 1.00 98.50 85 GLU A N 1
ATOM 636 C CA . GLU A 1 85 ? -4.034 -7.551 4.965 1.00 98.50 85 GLU A CA 1
ATOM 637 C C . GLU A 1 85 ? -5.561 -7.666 4.967 1.00 98.50 85 GLU A C 1
ATOM 639 O O . GLU A 1 85 ? -6.091 -8.755 5.178 1.00 98.50 85 GLU A O 1
ATOM 644 N N . ALA A 1 86 ? -6.285 -6.590 4.661 1.00 98.06 86 ALA A N 1
ATOM 645 C CA . ALA A 1 86 ? -7.741 -6.637 4.556 1.00 98.06 86 ALA A CA 1
ATOM 646 C C . ALA A 1 86 ? -8.198 -7.610 3.457 1.00 98.06 86 ALA A C 1
ATOM 648 O O . ALA A 1 86 ? -9.090 -8.432 3.672 1.00 98.06 86 ALA A O 1
ATOM 649 N N . ARG A 1 87 ? -7.522 -7.602 2.301 1.00 97.69 87 ARG A N 1
ATOM 650 C CA . ARG A 1 87 ? -7.757 -8.569 1.215 1.00 97.69 87 ARG A CA 1
ATOM 651 C C . ARG A 1 87 ? -7.474 -10.004 1.665 1.00 97.69 87 ARG A C 1
ATOM 653 O O . ARG A 1 87 ? -8.246 -10.903 1.329 1.00 97.69 87 ARG A O 1
ATOM 660 N N . ARG A 1 88 ? -6.422 -10.224 2.464 1.00 97.62 88 ARG A N 1
ATOM 661 C CA . ARG A 1 88 ? -6.128 -11.533 3.067 1.00 97.62 88 ARG A CA 1
ATOM 662 C C . ARG A 1 88 ? -7.242 -12.009 3.987 1.00 97.62 88 ARG A C 1
ATOM 664 O O . ARG A 1 88 ? -7.713 -13.130 3.818 1.00 97.62 88 ARG A O 1
ATOM 671 N N . ARG A 1 89 ? -7.705 -11.160 4.905 1.00 97.12 89 ARG A N 1
ATOM 672 C CA . ARG A 1 89 ? -8.823 -11.473 5.812 1.00 97.12 89 ARG A CA 1
ATOM 673 C C . ARG A 1 89 ? -10.114 -11.782 5.051 1.00 97.12 89 ARG A C 1
ATOM 675 O O . ARG A 1 89 ? -10.875 -12.648 5.467 1.00 97.12 89 ARG A O 1
ATOM 682 N N . ALA A 1 90 ? -10.317 -11.137 3.904 1.00 97.06 90 ALA A N 1
ATOM 683 C CA . ALA A 1 90 ? -11.428 -11.398 2.992 1.00 97.06 90 ALA A CA 1
ATOM 684 C C . ALA A 1 90 ? -11.214 -12.606 2.050 1.00 97.06 90 ALA A C 1
ATOM 686 O O . ALA A 1 90 ? -12.031 -12.836 1.159 1.00 97.06 90 ALA A O 1
ATOM 687 N N . GLY A 1 91 ? -10.111 -13.357 2.177 1.00 96.38 91 GLY A N 1
ATOM 688 C CA . GLY A 1 91 ? -9.806 -14.517 1.326 1.00 96.38 91 GLY A CA 1
ATOM 689 C C . GLY A 1 91 ? -9.590 -14.183 -0.156 1.00 96.38 91 GLY A C 1
ATOM 690 O O . GLY A 1 91 ? -9.735 -15.050 -1.014 1.00 96.38 91 GLY A O 1
ATOM 691 N N . SER A 1 92 ? -9.273 -12.925 -0.474 1.00 94.31 92 SER A N 1
ATOM 692 C CA . SER A 1 92 ? -9.118 -12.429 -1.844 1.00 94.31 92 SER A CA 1
ATOM 693 C C . SER A 1 92 ? -7.642 -12.170 -2.164 1.00 94.31 92 SER A C 1
ATOM 695 O O . SER A 1 92 ? -7.028 -11.355 -1.477 1.00 94.31 92 SER A O 1
ATOM 697 N N . PRO A 1 93 ? -7.047 -12.792 -3.201 1.00 95.31 93 PRO A N 1
ATOM 698 C CA . PRO A 1 93 ? -5.638 -12.583 -3.541 1.00 95.31 93 PRO A CA 1
ATOM 699 C C . PRO A 1 93 ? -5.305 -11.113 -3.822 1.00 95.31 93 PRO A C 1
ATOM 701 O O . PRO A 1 93 ? -6.064 -10.414 -4.493 1.00 95.31 93 PRO A O 1
ATOM 704 N N . CYS A 1 94 ? -4.152 -10.623 -3.371 1.00 95.56 94 CYS A N 1
ATOM 705 C CA . CYS A 1 94 ? -3.718 -9.241 -3.567 1.00 95.56 94 CYS A CA 1
ATOM 706 C C . CYS A 1 94 ? -2.219 -9.156 -3.864 1.00 95.56 94 CYS A C 1
ATOM 708 O O . CYS A 1 94 ? -1.377 -9.494 -3.038 1.00 95.56 94 CYS A O 1
ATOM 710 N N . ARG A 1 95 ? -1.885 -8.647 -5.053 1.00 96.19 95 ARG A N 1
ATOM 711 C CA . ARG A 1 95 ? -0.505 -8.421 -5.491 1.00 96.19 95 ARG A CA 1
ATOM 712 C C . ARG A 1 95 ? -0.311 -6.939 -5.759 1.00 96.19 95 ARG A C 1
ATOM 714 O O . ARG A 1 95 ? -1.049 -6.364 -6.558 1.00 96.19 95 ARG A O 1
ATOM 721 N N . ILE A 1 96 ? 0.661 -6.330 -5.094 1.00 97.25 96 ILE A N 1
ATOM 722 C CA . ILE A 1 96 ? 0.947 -4.900 -5.198 1.00 97.25 96 ILE A CA 1
ATOM 723 C C . ILE A 1 96 ? 2.208 -4.709 -6.031 1.00 97.25 96 ILE A C 1
ATOM 725 O O . ILE A 1 96 ? 3.272 -5.217 -5.687 1.00 97.25 96 ILE A O 1
ATOM 729 N N . LEU A 1 97 ? 2.096 -3.937 -7.109 1.00 96.69 97 LEU A N 1
ATOM 730 C CA . LEU A 1 97 ? 3.237 -3.497 -7.902 1.00 96.69 97 LEU A CA 1
ATOM 731 C C . LEU A 1 97 ? 3.658 -2.092 -7.466 1.00 96.69 97 LEU A C 1
ATOM 733 O O . LEU A 1 97 ? 2.854 -1.161 -7.461 1.00 96.69 97 LEU A O 1
ATOM 737 N N . VAL A 1 98 ? 4.939 -1.930 -7.161 1.00 97.38 98 VAL A N 1
ATOM 738 C CA . VAL A 1 98 ? 5.583 -0.651 -6.879 1.00 97.38 98 VAL A CA 1
ATOM 739 C C . VAL A 1 98 ? 6.545 -0.329 -8.014 1.00 97.38 98 VAL A C 1
ATOM 741 O O . VAL A 1 98 ? 7.490 -1.070 -8.277 1.00 97.38 98 VAL A O 1
ATOM 744 N N . SER A 1 99 ? 6.340 0.813 -8.667 1.00 95.88 99 SER A N 1
ATOM 745 C CA . SER A 1 99 ? 7.248 1.290 -9.705 1.00 95.88 99 SER A CA 1
ATOM 746 C C . SER A 1 99 ? 7.442 2.802 -9.651 1.00 95.88 99 SER A C 1
ATOM 748 O O . SER A 1 99 ? 6.592 3.539 -9.154 1.00 95.88 99 SER A O 1
ATOM 750 N N . ALA A 1 100 ? 8.595 3.260 -10.133 1.00 93.38 100 ALA A N 1
ATOM 751 C CA . ALA A 1 100 ? 8.956 4.668 -10.235 1.00 93.38 100 ALA A CA 1
ATOM 752 C C . ALA A 1 100 ? 10.095 4.861 -11.249 1.00 93.38 100 ALA A C 1
ATOM 754 O O . ALA A 1 100 ? 10.716 3.904 -11.712 1.00 93.38 100 ALA A O 1
ATOM 755 N N . PHE A 1 101 ? 10.424 6.122 -11.541 1.00 90.06 101 PHE A N 1
ATOM 756 C CA . PHE A 1 101 ? 11.523 6.479 -12.445 1.00 90.06 101 PHE A CA 1
ATOM 757 C C . PHE A 1 101 ? 12.913 6.075 -11.943 1.00 90.06 101 PHE A C 1
ATOM 759 O O . PHE A 1 101 ? 13.837 5.963 -12.743 1.00 90.06 101 PHE A O 1
ATOM 766 N N . THR A 1 102 ? 13.094 5.890 -10.632 1.00 90.56 102 THR A N 1
ATOM 767 C CA . THR A 1 102 ? 14.399 5.548 -10.057 1.00 90.56 102 THR A CA 1
ATOM 768 C C . THR A 1 102 ? 14.314 4.317 -9.172 1.00 90.56 102 THR A C 1
ATOM 770 O O . THR A 1 102 ? 13.358 4.134 -8.416 1.00 90.56 102 THR A O 1
ATOM 773 N N . ARG A 1 103 ? 15.381 3.512 -9.214 1.00 91.69 103 ARG A N 1
ATOM 774 C CA . ARG A 1 103 ? 15.565 2.343 -8.346 1.00 91.69 103 ARG A CA 1
ATOM 775 C C . ARG A 1 103 ? 15.426 2.703 -6.868 1.00 91.69 103 ARG A C 1
ATOM 777 O O . ARG A 1 103 ? 14.718 2.030 -6.134 1.00 91.69 103 ARG A O 1
ATOM 784 N N . ASN A 1 104 ? 16.038 3.813 -6.456 1.00 92.38 104 ASN A N 1
ATOM 785 C CA . ASN A 1 104 ? 16.015 4.257 -5.065 1.00 92.38 104 ASN A CA 1
ATOM 786 C C . ASN A 1 104 ? 14.604 4.630 -4.601 1.00 92.38 104 ASN A C 1
ATOM 788 O O . ASN A 1 104 ? 14.245 4.328 -3.472 1.00 92.38 104 ASN A O 1
ATOM 792 N N . ALA A 1 105 ? 13.783 5.260 -5.449 1.00 93.00 105 ALA A N 1
ATOM 793 C CA . ALA A 1 105 ? 12.402 5.573 -5.079 1.00 93.00 105 ALA A CA 1
ATOM 794 C C . ALA A 1 105 ? 11.561 4.303 -4.879 1.00 93.00 105 ALA A C 1
ATOM 796 O O . ALA A 1 105 ? 10.775 4.243 -3.934 1.00 93.00 105 ALA A O 1
ATOM 797 N N . ILE A 1 106 ? 11.767 3.292 -5.729 1.00 96.06 106 ILE A N 1
ATOM 798 C CA . ILE A 1 106 ? 11.109 1.984 -5.617 1.00 96.06 106 ILE A CA 1
ATOM 799 C C . ILE A 1 106 ? 11.527 1.307 -4.315 1.00 96.06 106 ILE A C 1
ATOM 801 O O . ILE A 1 106 ? 10.669 1.012 -3.490 1.00 96.06 106 ILE A O 1
ATOM 805 N N . ILE A 1 107 ? 12.836 1.131 -4.102 1.00 96.06 107 ILE A N 1
ATOM 806 C CA . ILE A 1 107 ? 13.383 0.477 -2.906 1.00 96.06 107 ILE A CA 1
ATOM 807 C C . ILE A 1 107 ? 12.917 1.197 -1.640 1.00 96.06 107 ILE A C 1
ATOM 809 O O . ILE A 1 107 ? 12.421 0.552 -0.726 1.00 96.06 107 ILE A O 1
ATOM 813 N N . ASN A 1 108 ? 12.954 2.533 -1.612 1.00 96.25 108 ASN A N 1
ATOM 814 C CA . ASN A 1 108 ? 12.498 3.306 -0.456 1.00 96.25 108 ASN A CA 1
ATOM 815 C C . ASN A 1 108 ? 11.036 3.022 -0.084 1.00 96.25 108 ASN A C 1
ATOM 817 O O . ASN A 1 108 ? 10.702 3.001 1.102 1.00 96.25 108 ASN A O 1
ATOM 821 N N . LEU A 1 109 ? 10.152 2.848 -1.071 1.00 97.62 109 LEU A N 1
ATOM 822 C CA . LEU A 1 109 ? 8.752 2.528 -0.806 1.00 97.62 109 LEU A CA 1
ATOM 823 C C . LEU A 1 109 ? 8.569 1.045 -0.460 1.00 97.62 109 LEU A C 1
ATOM 825 O O . LEU A 1 109 ? 7.859 0.753 0.495 1.00 97.62 109 LEU A O 1
ATOM 829 N N . VAL A 1 110 ? 9.239 0.126 -1.156 1.00 98.06 110 VAL A N 1
ATOM 830 C CA . VAL A 1 110 ? 9.202 -1.317 -0.853 1.00 98.06 110 VAL A CA 1
ATOM 831 C C . VAL A 1 110 ? 9.695 -1.597 0.566 1.00 98.06 110 VAL A C 1
ATOM 833 O O . VAL A 1 110 ? 8.988 -2.232 1.344 1.00 98.06 110 VAL A O 1
ATOM 836 N N . ASP A 1 111 ? 10.838 -1.033 0.954 1.00 98.31 111 ASP A N 1
ATOM 837 C CA . ASP A 1 111 ? 11.371 -1.125 2.313 1.00 98.31 111 ASP A CA 1
ATOM 838 C C . ASP A 1 111 ? 10.407 -0.522 3.337 1.00 98.31 111 ASP A C 1
ATOM 840 O O . ASP A 1 111 ? 10.261 -1.023 4.457 1.00 98.31 111 ASP A O 1
ATOM 844 N N . ALA A 1 112 ? 9.745 0.585 2.983 1.00 98.25 112 ALA A N 1
ATOM 845 C CA . ALA A 1 112 ? 8.745 1.182 3.849 1.00 98.25 112 ALA A CA 1
ATOM 846 C C . ALA A 1 112 ? 7.541 0.250 4.029 1.00 98.25 112 ALA A C 1
ATOM 848 O O . ALA A 1 112 ? 7.097 0.117 5.168 1.00 98.25 112 ALA A O 1
ATOM 849 N N . ILE A 1 113 ? 7.053 -0.396 2.966 1.00 98.69 113 ILE A N 1
ATOM 850 C CA . ILE A 1 113 ? 5.953 -1.370 3.006 1.00 98.69 113 ILE A CA 1
ATOM 851 C C . ILE A 1 113 ? 6.347 -2.581 3.851 1.00 98.69 113 ILE A C 1
ATOM 853 O O . ILE A 1 113 ? 5.608 -2.940 4.766 1.00 98.69 113 ILE A O 1
ATOM 857 N N . ALA A 1 114 ? 7.532 -3.152 3.623 1.00 98.50 114 ALA A N 1
ATOM 858 C CA . ALA A 1 114 ? 8.018 -4.313 4.364 1.00 98.50 114 ALA A CA 1
ATOM 859 C C . ALA A 1 114 ? 8.074 -4.056 5.871 1.00 98.50 114 ALA A C 1
ATOM 861 O O . ALA A 1 114 ? 7.541 -4.837 6.653 1.00 98.50 114 ALA A O 1
ATOM 862 N N . LYS A 1 115 ? 8.581 -2.890 6.289 1.00 98.06 115 LYS A N 1
ATOM 863 C CA . LYS A 1 115 ? 8.586 -2.481 7.706 1.00 98.06 115 LYS A CA 1
ATOM 864 C C . LYS A 1 115 ? 7.192 -2.431 8.346 1.00 98.06 115 LYS A C 1
ATOM 866 O O . LYS A 1 115 ? 7.086 -2.590 9.559 1.00 98.06 115 LYS A O 1
ATOM 871 N N . ARG A 1 116 ? 6.130 -2.166 7.575 1.00 98.00 116 ARG A N 1
ATOM 872 C CA . ARG A 1 116 ? 4.741 -2.189 8.081 1.00 98.00 116 ARG A CA 1
ATOM 873 C C . ARG A 1 116 ? 4.209 -3.612 8.073 1.00 98.00 116 ARG A C 1
ATOM 875 O O . ARG A 1 116 ? 3.607 -4.033 9.049 1.00 98.00 116 ARG A O 1
ATOM 882 N N . CYS A 1 117 ? 4.513 -4.365 7.021 1.00 98.31 117 CYS A N 1
ATOM 883 C CA . CYS A 1 117 ? 4.114 -5.758 6.890 1.00 98.31 117 CYS A CA 1
ATOM 884 C C . CYS A 1 117 ? 4.692 -6.660 7.989 1.00 98.31 117 CYS A C 1
ATOM 886 O O . CYS A 1 117 ? 4.024 -7.603 8.382 1.00 98.31 117 CYS A O 1
ATOM 888 N N . LEU A 1 118 ? 5.872 -6.347 8.541 1.00 96.81 118 LEU A N 1
ATOM 889 C CA . LEU A 1 118 ? 6.444 -7.056 9.698 1.00 96.81 118 LEU A CA 1
ATOM 890 C C . LEU A 1 118 ? 5.591 -6.970 10.978 1.00 96.81 118 LEU A C 1
ATOM 892 O O . LEU A 1 118 ? 5.848 -7.711 11.920 1.00 96.81 118 LEU A O 1
ATOM 896 N N . GLN A 1 119 ? 4.614 -6.062 11.033 1.00 96.19 119 GLN A N 1
ATOM 897 C CA . GLN A 1 119 ? 3.672 -5.934 12.152 1.00 96.19 119 GLN A CA 1
ATOM 898 C C . GLN A 1 119 ? 2.395 -6.763 11.943 1.00 96.19 119 GLN A C 1
ATOM 900 O O . GLN A 1 119 ? 1.543 -6.795 12.825 1.00 96.19 119 GLN A O 1
ATOM 905 N N . LEU A 1 120 ? 2.240 -7.398 10.777 1.00 96.56 120 LEU A N 1
ATOM 906 C CA . LEU A 1 120 ? 1.101 -8.254 10.457 1.00 96.56 120 LEU A CA 1
ATOM 907 C C . LEU A 1 120 ? 1.353 -9.678 10.959 1.00 96.56 120 LEU A C 1
ATOM 909 O O . LEU A 1 120 ? 2.498 -10.122 11.029 1.00 96.56 120 LEU A O 1
ATOM 913 N N . GLU A 1 121 ? 0.279 -10.417 11.236 1.00 94.62 121 GLU A N 1
ATOM 914 C CA . GLU A 1 121 ? 0.365 -11.821 11.663 1.00 94.62 121 GLU A CA 1
ATOM 915 C C . GLU A 1 121 ? 1.030 -12.709 10.601 1.00 94.62 121 GLU A C 1
ATOM 917 O O . GLU A 1 121 ? 1.835 -13.580 10.926 1.00 94.62 121 GLU A O 1
ATOM 922 N N . ALA A 1 122 ? 0.720 -12.457 9.326 1.00 95.50 122 ALA A N 1
ATOM 923 C CA . ALA A 1 122 ? 1.278 -13.164 8.178 1.00 95.50 122 ALA A CA 1
ATOM 924 C C . ALA A 1 122 ? 1.790 -12.160 7.125 1.00 95.50 122 ALA A C 1
ATOM 926 O O . ALA A 1 122 ? 1.053 -11.795 6.200 1.00 95.50 122 ALA A O 1
ATOM 927 N N . PRO A 1 123 ? 3.045 -11.684 7.241 1.00 96.88 123 PRO A N 1
ATOM 928 C CA . PRO A 1 123 ? 3.634 -10.785 6.254 1.00 96.88 123 PRO A CA 1
ATOM 929 C C . PRO A 1 123 ? 3.633 -11.429 4.850 1.00 96.88 123 PRO A C 1
ATOM 931 O O . PRO A 1 123 ? 4.012 -12.594 4.723 1.00 96.88 123 PRO A O 1
ATOM 934 N N . PRO A 1 124 ? 3.204 -10.717 3.785 1.00 97.69 124 PRO A N 1
ATOM 935 C CA . PRO A 1 124 ? 3.310 -11.215 2.413 1.00 97.69 124 PRO A CA 1
ATOM 936 C C . PRO A 1 124 ? 4.777 -11.366 1.994 1.00 97.69 124 PRO A C 1
ATOM 938 O O . PRO A 1 124 ? 5.670 -10.761 2.590 1.00 97.69 124 PRO A O 1
ATOM 941 N N . ARG A 1 125 ? 5.018 -12.102 0.908 1.00 97.50 125 ARG A N 1
ATOM 942 C CA . ARG A 1 125 ? 6.328 -12.109 0.253 1.00 97.50 125 ARG A CA 1
ATOM 943 C C . ARG A 1 125 ? 6.568 -10.756 -0.422 1.00 97.50 125 ARG A C 1
ATOM 945 O O . ARG A 1 125 ? 5.690 -10.237 -1.114 1.00 97.50 125 ARG A O 1
ATOM 952 N N . ILE A 1 126 ? 7.734 -10.155 -0.203 1.00 98.38 126 ILE A N 1
ATOM 953 C CA . ILE A 1 126 ? 8.060 -8.818 -0.712 1.00 98.38 126 ILE A CA 1
ATOM 954 C C . ILE A 1 126 ? 9.427 -8.861 -1.369 1.00 98.38 126 ILE A C 1
ATOM 956 O O . ILE A 1 126 ? 10.400 -9.240 -0.724 1.00 98.38 126 ILE A O 1
ATOM 960 N N . ALA A 1 127 ? 9.511 -8.412 -2.618 1.00 97.56 127 ALA A N 1
ATOM 961 C CA . ALA A 1 127 ? 10.748 -8.450 -3.379 1.00 97.56 127 ALA A CA 1
ATOM 962 C C . ALA A 1 127 ? 11.004 -7.166 -4.164 1.00 97.56 127 ALA A C 1
ATOM 964 O O . ALA A 1 127 ? 10.087 -6.547 -4.711 1.00 97.56 127 ALA A O 1
ATOM 965 N N . PHE A 1 128 ? 12.280 -6.821 -4.296 1.00 97.12 128 PHE A N 1
ATOM 966 C CA . PHE A 1 128 ? 12.769 -5.940 -5.343 1.00 97.12 128 PHE A CA 1
ATOM 967 C C . PHE A 1 128 ? 13.297 -6.782 -6.513 1.00 97.12 128 PHE A C 1
ATOM 969 O O . PHE A 1 128 ? 14.184 -7.616 -6.337 1.00 97.12 128 PHE A O 1
ATOM 976 N N . VAL A 1 129 ? 12.766 -6.538 -7.710 1.00 95.44 129 VAL A N 1
ATOM 977 C CA . VAL A 1 129 ? 13.079 -7.284 -8.931 1.00 95.44 129 VAL A CA 1
ATOM 978 C C . VAL A 1 129 ? 13.851 -6.407 -9.910 1.00 95.44 129 VAL A C 1
ATOM 980 O O . VAL A 1 129 ? 13.371 -5.347 -10.329 1.00 95.44 129 VAL A O 1
ATOM 983 N N . GLY A 1 130 ? 15.029 -6.874 -10.312 1.00 93.00 130 GLY A N 1
ATOM 984 C CA . GLY A 1 130 ? 15.905 -6.212 -11.275 1.00 93.00 130 GLY A CA 1
ATOM 985 C C . GLY A 1 130 ? 17.369 -6.361 -10.887 1.00 93.00 130 GLY A C 1
ATOM 986 O O . GLY A 1 130 ? 17.715 -7.205 -10.073 1.00 93.00 130 GLY A O 1
ATOM 987 N N . ARG A 1 131 ? 18.239 -5.500 -11.424 1.00 90.94 131 ARG A N 1
ATOM 988 C CA . ARG A 1 131 ? 19.666 -5.514 -11.065 1.00 90.94 131 ARG A CA 1
A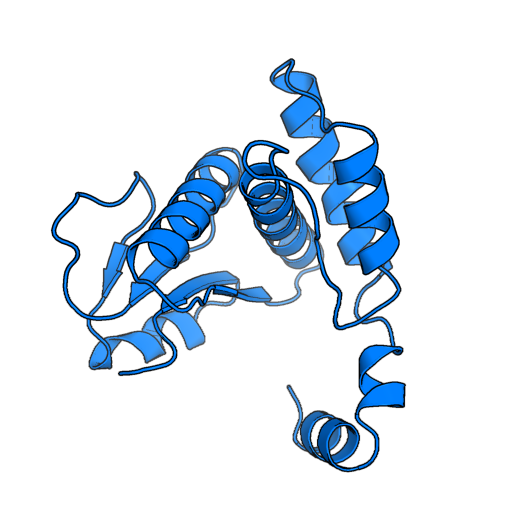TOM 989 C C . ARG A 1 131 ? 19.874 -5.324 -9.562 1.00 90.94 131 ARG A C 1
ATOM 991 O O . ARG A 1 131 ? 19.323 -4.367 -9.004 1.00 90.94 131 ARG A O 1
ATOM 998 N N . GLU A 1 132 ? 20.736 -6.161 -8.986 1.00 89.69 132 GLU A N 1
ATOM 999 C CA . GLU A 1 132 ? 21.091 -6.148 -7.566 1.00 89.69 132 GLU A CA 1
ATOM 1000 C C . GLU A 1 132 ? 21.381 -4.723 -7.052 1.00 89.69 132 GLU A C 1
ATOM 1002 O O . GLU A 1 132 ? 22.161 -3.972 -7.663 1.00 89.69 132 GLU A O 1
ATOM 1007 N N . PRO A 1 133 ? 20.712 -4.299 -5.967 1.00 88.19 133 PRO A N 1
ATOM 1008 C CA . PRO A 1 133 ? 20.911 -2.978 -5.404 1.00 88.19 133 PRO A CA 1
ATOM 1009 C C . PRO A 1 133 ? 22.264 -2.875 -4.697 1.00 88.19 133 PRO A C 1
ATOM 1011 O O . PRO A 1 133 ? 22.706 -3.774 -3.996 1.00 88.19 133 PRO A O 1
ATOM 1014 N N . SER A 1 134 ? 22.909 -1.715 -4.825 1.00 86.56 134 SER A N 1
ATOM 1015 C CA . SER A 1 134 ? 24.191 -1.438 -4.162 1.00 86.56 134 SER A CA 1
ATOM 1016 C C . SER A 1 134 ? 24.071 -1.216 -2.651 1.00 86.56 134 SER A C 1
ATOM 1018 O O . SER A 1 134 ? 25.084 -1.142 -1.960 1.00 86.56 134 SER A O 1
ATOM 1020 N N . ILE A 1 135 ? 22.850 -1.012 -2.151 1.00 87.00 135 ILE A N 1
ATOM 1021 C CA . ILE A 1 135 ? 22.541 -0.815 -0.734 1.00 87.00 135 ILE A CA 1
ATOM 1022 C C . ILE A 1 135 ? 21.709 -2.020 -0.285 1.00 87.00 135 ILE A C 1
ATOM 1024 O O . ILE A 1 135 ? 20.797 -2.403 -1.024 1.00 87.00 135 ILE A O 1
ATOM 1028 N N . PRO A 1 136 ? 21.982 -2.593 0.902 1.00 93.94 136 PRO A N 1
ATOM 1029 C CA . PRO A 1 136 ? 21.175 -3.676 1.443 1.00 93.94 136 PRO A CA 1
ATOM 1030 C C . PRO A 1 136 ? 19.699 -3.290 1.546 1.00 93.94 136 PRO A C 1
ATOM 1032 O O . PRO A 1 136 ? 19.365 -2.187 1.986 1.00 93.94 136 PRO A O 1
ATOM 1035 N N . LEU A 1 137 ? 18.831 -4.221 1.165 1.00 96.88 137 LEU A N 1
ATOM 1036 C CA . LEU A 1 137 ? 17.385 -4.090 1.304 1.00 96.88 137 LEU A CA 1
ATOM 1037 C C . LEU A 1 137 ? 16.964 -4.233 2.774 1.00 96.88 137 LEU A C 1
ATOM 1039 O O . LEU A 1 137 ? 17.691 -4.804 3.595 1.00 96.88 137 LEU A O 1
ATOM 1043 N N . ALA A 1 138 ? 15.790 -3.705 3.128 1.00 96.56 138 ALA A N 1
ATOM 1044 C CA . ALA A 1 138 ? 15.260 -3.866 4.477 1.00 96.56 138 ALA A CA 1
ATOM 1045 C C . ALA A 1 138 ? 14.928 -5.335 4.797 1.00 96.56 138 ALA A C 1
ATOM 1047 O O . ALA A 1 138 ? 14.651 -6.146 3.916 1.00 96.56 138 ALA A O 1
ATOM 1048 N N . ALA A 1 139 ? 14.897 -5.672 6.091 1.00 95.75 139 ALA A N 1
ATOM 1049 C CA . ALA A 1 139 ? 14.441 -6.985 6.541 1.00 95.75 139 ALA A CA 1
ATOM 1050 C C . ALA A 1 139 ? 13.038 -7.303 5.992 1.00 95.75 139 ALA A C 1
ATOM 1052 O O . ALA A 1 139 ? 12.137 -6.463 6.046 1.00 95.75 139 ALA A O 1
ATOM 1053 N N . GLY A 1 140 ? 12.875 -8.524 5.479 1.00 94.94 140 GLY A N 1
ATOM 1054 C CA . GLY A 1 140 ? 11.643 -8.974 4.829 1.00 94.94 140 GLY A CA 1
ATOM 1055 C C . GLY A 1 140 ? 11.513 -8.578 3.355 1.00 94.94 140 GLY A C 1
ATOM 1056 O O . GLY A 1 140 ? 10.487 -8.891 2.763 1.00 94.94 140 GLY A O 1
ATOM 1057 N N . VAL A 1 141 ? 12.518 -7.921 2.763 1.00 97.88 141 VAL A N 1
ATOM 1058 C CA . VAL A 1 141 ? 12.591 -7.664 1.318 1.00 97.88 141 VAL A CA 1
ATOM 1059 C C . VAL A 1 141 ? 13.678 -8.539 0.702 1.00 97.88 141 VAL A C 1
ATOM 1061 O O . VAL A 1 141 ? 14.848 -8.437 1.069 1.00 97.88 141 VAL A O 1
ATOM 1064 N N . GLU A 1 142 ? 13.304 -9.379 -0.255 1.00 96.19 142 GLU A N 1
ATOM 1065 C CA . GLU A 1 142 ? 14.248 -10.169 -1.049 1.00 96.19 142 GLU A CA 1
ATOM 1066 C C . GLU A 1 142 ? 14.667 -9.435 -2.333 1.00 96.19 142 GLU A C 1
ATOM 1068 O O . GLU A 1 142 ? 13.976 -8.537 -2.822 1.00 96.19 142 GLU A O 1
ATOM 1073 N N . HIS A 1 143 ? 15.809 -9.822 -2.896 1.00 96.25 143 HIS A N 1
ATOM 1074 C CA . HIS A 1 143 ? 16.218 -9.420 -4.240 1.00 96.25 143 HIS A CA 1
ATOM 1075 C C . HIS A 1 143 ? 15.994 -10.594 -5.190 1.00 96.25 143 HIS A C 1
ATOM 1077 O O . HIS A 1 143 ? 16.400 -11.714 -4.888 1.00 96.25 143 HIS A O 1
ATOM 1083 N N . LEU A 1 144 ? 15.355 -10.331 -6.329 1.00 95.25 144 LEU A N 1
ATOM 1084 C CA . LEU A 1 144 ? 15.211 -11.297 -7.411 1.00 95.25 144 LEU A CA 1
ATOM 1085 C C . LEU A 1 144 ? 15.727 -10.708 -8.724 1.00 95.25 144 LEU A C 1
ATOM 1087 O O . LEU A 1 144 ? 15.513 -9.534 -9.039 1.00 95.25 144 LEU A O 1
ATOM 1091 N N . GLU A 1 145 ? 16.335 -11.565 -9.535 1.00 92.94 145 GLU A N 1
ATOM 1092 C CA . GLU A 1 145 ? 16.556 -11.280 -10.950 1.00 92.94 145 GLU A CA 1
ATOM 1093 C C . GLU A 1 145 ? 15.232 -11.319 -11.727 1.00 92.94 145 GLU A C 1
ATOM 1095 O O . GLU A 1 145 ? 14.268 -11.970 -11.317 1.00 92.94 145 GLU A O 1
ATOM 1100 N N . VAL A 1 146 ? 15.183 -10.620 -12.864 1.00 90.06 146 VAL A N 1
ATOM 1101 C CA . VAL A 1 146 ? 13.958 -10.468 -13.677 1.00 90.06 146 VAL A CA 1
ATOM 1102 C C . VAL A 1 146 ? 13.386 -11.817 -14.120 1.00 90.06 146 VAL A C 1
ATOM 1104 O O . VAL A 1 146 ? 12.170 -11.993 -14.106 1.00 90.06 146 VAL A O 1
ATOM 1107 N N . ASP A 1 147 ? 14.244 -12.788 -14.431 1.00 90.88 147 ASP A N 1
ATOM 1108 C CA . ASP A 1 147 ? 13.829 -14.131 -14.860 1.00 90.88 147 ASP A CA 1
ATOM 1109 C C . ASP A 1 147 ? 13.041 -14.887 -13.777 1.00 90.88 147 ASP A C 1
ATOM 1111 O O . ASP A 1 147 ? 12.217 -15.742 -14.093 1.00 90.88 147 ASP A O 1
ATOM 1115 N N . ASN A 1 148 ? 13.225 -14.516 -12.506 1.00 92.06 148 ASN A N 1
ATOM 1116 C CA . ASN A 1 148 ? 12.542 -15.119 -11.360 1.00 92.06 148 ASN A CA 1
ATOM 1117 C C . ASN A 1 148 ? 11.320 -14.298 -10.903 1.00 92.06 148 ASN A C 1
ATOM 1119 O O . ASN A 1 148 ? 10.680 -14.626 -9.907 1.00 92.06 148 ASN A O 1
ATOM 1123 N N . ALA A 1 149 ? 10.959 -13.224 -11.617 1.00 89.12 149 ALA A N 1
ATOM 1124 C CA . ALA A 1 149 ? 9.821 -12.370 -11.265 1.00 89.12 149 ALA A CA 1
ATOM 1125 C C . ALA A 1 149 ? 8.482 -13.126 -11.243 1.00 89.12 149 ALA A C 1
ATOM 1127 O O . ALA A 1 149 ? 7.570 -12.763 -10.498 1.00 89.12 149 ALA A O 1
ATOM 1128 N N . ALA A 1 150 ? 8.363 -14.168 -12.073 1.00 89.69 150 ALA A N 1
ATOM 1129 C CA . ALA A 1 150 ? 7.158 -14.980 -12.190 1.00 89.69 150 ALA A CA 1
ATOM 1130 C C . ALA A 1 150 ? 6.779 -15.665 -10.868 1.00 89.69 150 ALA A C 1
ATOM 1132 O O . ALA A 1 150 ? 5.591 -15.851 -10.608 1.00 89.69 150 ALA A O 1
ATOM 1133 N N . ASP A 1 151 ? 7.758 -15.948 -10.005 1.00 89.81 151 ASP A N 1
ATOM 1134 C CA . ASP A 1 151 ? 7.536 -16.598 -8.713 1.00 89.81 151 ASP A CA 1
ATOM 1135 C C . ASP A 1 151 ? 6.701 -15.739 -7.754 1.00 89.81 151 ASP A C 1
ATOM 1137 O O . ASP A 1 151 ? 6.050 -16.272 -6.867 1.00 89.81 151 ASP A O 1
ATOM 1141 N N . LEU A 1 152 ? 6.681 -14.412 -7.919 1.00 90.75 152 LEU A N 1
ATOM 1142 C CA . LEU A 1 152 ? 5.816 -13.523 -7.127 1.00 90.75 152 LEU A CA 1
ATOM 1143 C C . LEU A 1 152 ? 4.384 -13.468 -7.661 1.00 90.75 152 LEU A C 1
ATOM 1145 O O . LEU A 1 152 ? 3.459 -13.093 -6.942 1.00 90.75 152 LEU A O 1
ATOM 1149 N N . LEU A 1 153 ? 4.190 -13.787 -8.943 1.00 86.06 153 LEU A N 1
ATOM 1150 C CA . LEU A 1 153 ? 2.877 -13.744 -9.585 1.00 86.06 153 LEU A CA 1
ATOM 1151 C C . LEU A 1 153 ? 2.023 -14.962 -9.228 1.00 86.06 153 LEU A C 1
ATOM 1153 O O . LEU A 1 153 ? 0.807 -14.921 -9.424 1.00 86.06 153 LEU A O 1
ATOM 1157 N N . THR A 1 154 ? 2.641 -16.027 -8.718 1.00 91.25 154 THR A N 1
ATOM 1158 C CA . THR A 1 154 ? 1.958 -17.233 -8.238 1.00 91.25 154 THR A CA 1
ATOM 1159 C C . THR A 1 154 ? 1.515 -17.113 -6.780 1.00 91.25 154 THR A C 1
ATOM 1161 O O . THR A 1 154 ? 0.519 -17.727 -6.413 1.00 91.25 154 THR A O 1
ATOM 1164 N N . GLU A 1 155 ? 2.173 -16.277 -5.973 1.00 95.69 155 GLU A N 1
ATOM 1165 C CA . GLU A 1 155 ? 1.789 -15.993 -4.583 1.00 95.69 155 GLU A CA 1
ATOM 1166 C C . GLU A 1 155 ? 0.405 -15.348 -4.502 1.00 95.69 155 GLU A C 1
ATOM 1168 O O . GLU A 1 15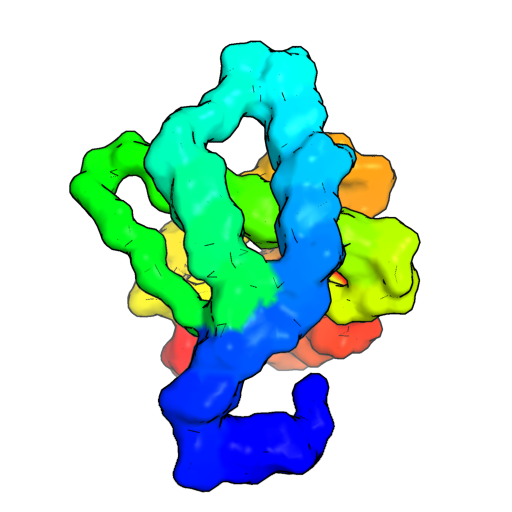5 ? 0.119 -14.417 -5.252 1.00 95.69 155 GLU A O 1
ATOM 1173 N N . ASP A 1 156 ? -0.457 -15.754 -3.570 1.00 96.75 156 ASP A N 1
ATOM 1174 C CA . ASP A 1 156 ? -1.753 -15.081 -3.384 1.00 96.75 156 ASP A CA 1
ATOM 1175 C C . ASP A 1 156 ? -1.595 -13.656 -2.840 1.00 96.75 156 ASP A C 1
ATOM 1177 O O . ASP A 1 156 ? -2.392 -12.774 -3.171 1.00 96.75 156 ASP A O 1
ATOM 1181 N N . TYR A 1 157 ? -0.541 -13.413 -2.053 1.00 97.75 157 TYR A N 1
ATOM 1182 C CA . TYR A 1 157 ? -0.259 -12.130 -1.415 1.00 97.75 157 TYR A CA 1
ATOM 1183 C C . TYR A 1 157 ? 1.208 -11.746 -1.581 1.00 97.75 157 TYR A C 1
ATOM 1185 O O . TYR A 1 157 ? 2.079 -12.320 -0.924 1.00 97.75 157 TYR A O 1
ATOM 1193 N N . ALA A 1 158 ? 1.484 -10.751 -2.422 1.00 98.06 158 ALA A N 1
ATOM 1194 C CA . ALA A 1 158 ? 2.854 -10.325 -2.692 1.00 98.06 158 ALA A CA 1
ATOM 1195 C C . ALA A 1 158 ? 2.986 -8.824 -2.957 1.00 98.06 158 ALA A C 1
ATOM 1197 O O . ALA A 1 158 ? 2.049 -8.163 -3.408 1.00 98.06 158 ALA A O 1
ATOM 1198 N N . VAL A 1 159 ? 4.187 -8.295 -2.726 1.00 98.31 159 VAL A N 1
ATOM 1199 C CA . VAL A 1 159 ? 4.582 -6.945 -3.140 1.00 98.31 159 VAL A CA 1
ATOM 1200 C C . VAL A 1 159 ? 5.835 -7.038 -4.004 1.00 98.31 159 VAL A C 1
ATOM 1202 O O . VAL A 1 159 ? 6.848 -7.595 -3.590 1.00 98.31 159 VAL A O 1
ATOM 1205 N N . MET A 1 160 ? 5.778 -6.464 -5.199 1.00 97.56 160 MET A N 1
ATOM 1206 C CA . MET A 1 160 ? 6.883 -6.440 -6.151 1.00 97.56 160 MET A CA 1
ATOM 1207 C C . MET A 1 160 ? 7.298 -4.997 -6.408 1.00 97.56 160 MET A C 1
ATOM 1209 O O . MET A 1 160 ? 6.493 -4.192 -6.866 1.00 97.56 160 MET A O 1
ATOM 1213 N N . GLY A 1 161 ? 8.559 -4.664 -6.161 1.00 97.00 161 GLY A N 1
ATOM 1214 C CA . GLY A 1 161 ? 9.166 -3.424 -6.628 1.00 97.00 161 GLY A CA 1
ATOM 1215 C C . GLY A 1 161 ? 9.988 -3.650 -7.881 1.00 97.00 161 GLY A C 1
ATOM 1216 O O . GLY A 1 161 ? 10.920 -4.442 -7.843 1.00 97.00 161 GLY A O 1
ATOM 1217 N N . THR A 1 162 ? 9.718 -2.934 -8.970 1.00 95.38 162 THR A N 1
ATOM 1218 C CA . THR A 1 162 ? 10.565 -3.014 -10.169 1.00 95.38 162 THR A CA 1
ATOM 1219 C C . THR A 1 162 ? 10.538 -1.733 -10.998 1.00 95.38 162 THR A C 1
ATOM 1221 O O . THR A 1 162 ? 9.619 -0.915 -10.883 1.00 95.38 162 THR A O 1
ATOM 1224 N N . THR A 1 163 ? 11.567 -1.514 -11.815 1.00 89.25 163 THR A N 1
ATOM 1225 C CA . THR A 1 163 ? 11.617 -0.395 -12.763 1.00 89.25 163 THR A CA 1
ATOM 1226 C C . THR A 1 163 ? 10.772 -0.709 -13.996 1.00 89.25 163 THR A C 1
ATOM 1228 O O . THR A 1 163 ? 10.755 -1.835 -14.471 1.00 89.25 163 THR A O 1
ATOM 1231 N N . VAL A 1 164 ? 10.089 0.298 -14.553 1.00 73.81 164 VAL A N 1
ATOM 1232 C CA . VAL A 1 164 ? 9.322 0.141 -15.813 1.00 73.81 164 VAL A CA 1
ATOM 1233 C C . VAL A 1 164 ? 10.246 -0.101 -17.018 1.00 73.81 164 VAL A C 1
ATOM 1235 O O . VAL A 1 164 ? 9.826 -0.618 -18.048 1.00 73.81 164 VAL A O 1
ATOM 1238 N N . TRP A 1 165 ? 11.517 0.272 -16.879 1.00 61.06 165 TRP A N 1
ATOM 1239 C CA . TRP A 1 165 ? 12.573 0.043 -17.855 1.00 61.06 165 TRP A CA 1
ATOM 1240 C C . TRP A 1 165 ? 13.391 -1.152 -17.365 1.00 61.06 165 TRP A C 1
ATOM 1242 O O . TRP A 1 165 ? 14.069 -1.039 -16.337 1.00 61.06 165 TRP A O 1
ATOM 1252 N N . GLY A 1 166 ? 13.226 -2.296 -18.030 1.00 50.34 166 GLY A N 1
ATOM 1253 C CA . GLY A 1 166 ? 14.099 -3.463 -17.871 1.00 50.34 166 GLY A CA 1
ATOM 1254 C C . GLY A 1 166 ? 15.474 -3.206 -18.467 1.00 50.34 166 GLY A C 1
ATOM 1255 O O . GLY A 1 166 ? 15.536 -2.479 -19.486 1.00 50.34 166 GLY A O 1
#

pLDDT: mean 92.68, std 6.89, range [50.34, 98.69]

Sequence (166 aa):
MSADAILRFLRDPLDFASDPVDADIWEAGFEDVAQQLTEAAGQPLRRAQIEAWHGLSTARAGLILGPPGTGKTHALAWMAAGYIEARRRAGSPCRILVSAFTRNAIINLVDAIAKRCLQLEAPPRIAFVGREPSIPLAAGVEHLEVDNAADLLTEDYAVMGTTVWG